Protein AF-A0A1D8MIN8-F1 (afdb_monomer_lite)

Foldseek 3Di:
DDFDADPVVRRRVVVVVVVVCVVVVPDPPPPPDPPQDPLNVVLQVQLVVLCVVLVCCCPPVVCPVSNVVSNVRSLVSNCSVVPDCDPVNVVCVVCVPPPPDD

InterPro domains:
  IPR025867 MnmE, helical domain [PF12631] (2-99)
  IPR027368 tRNA modification GTPase MnmE domain 2 [G3DSA:1.20.120.430] (31-102)
  IPR027417 P-loop containing nucleoside triphosphate hydrolase [G3DSA:3.40.50.300] (3-30)

Secondary structure (DSSP, 8-state):
------TTT-TTHHHHHHHHHHHTT--S--SS-----HHHHHHHHHHHHHHHHHHHHHHHH--HHHHHHHHHHHHHHHHHHH----HHHHHHHHHTTS----

pLDDT: mean 83.67, std 12.9, range [47.53, 98.25]

Sequence (102 aa):
SLIRLSARTGEGVDVLRDHLKQSMGFTSNMEGGFLARRRHLQALELAAQHLVQGKEQLVSAYAGELLAEELRQAQLALSEITGEFTSDDLLGRIFSSFCIGK

Structure (mmCIF, N/CA/C/O backbone):
data_AF-A0A1D8MIN8-F1
#
_entry.id   AF-A0A1D8MIN8-F1
#
loop_
_atom_site.group_PDB
_atom_site.id
_atom_site.type_symbol
_atom_site.label_atom_id
_atom_site.label_alt_id
_atom_site.label_comp_id
_atom_site.label_asym_id
_atom_site.label_entity_id
_atom_site.label_seq_id
_atom_site.pdbx_PDB_ins_code
_atom_site.Cartn_x
_atom_site.Cartn_y
_atom_site.Cartn_z
_atom_site.occupancy
_atom_site.B_iso_or_equiv
_atom_site.auth_seq_id
_atom_site.auth_comp_id
_atom_site.auth_asym_id
_atom_site.auth_atom_id
_atom_site.pdbx_PDB_model_num
ATOM 1 N N . SER A 1 1 ? -39.357 0.102 7.800 1.00 73.62 1 SER A N 1
ATOM 2 C CA . SER A 1 1 ? -40.010 -0.647 8.897 1.00 73.62 1 SER A CA 1
ATOM 3 C C . SER A 1 1 ? -40.394 0.330 9.990 1.00 73.62 1 SER A C 1
ATOM 5 O O . SER A 1 1 ? -39.594 1.215 10.265 1.00 73.62 1 SER A O 1
ATOM 7 N N . LEU A 1 2 ? -41.576 0.209 10.603 1.00 84.62 2 LEU A N 1
ATOM 8 C CA . LEU A 1 2 ? -41.952 1.011 11.775 1.00 84.62 2 LEU A CA 1
ATOM 9 C C . LEU A 1 2 ? -41.764 0.157 13.037 1.00 84.62 2 LEU A C 1
ATOM 11 O O . LEU A 1 2 ? -42.380 -0.900 13.140 1.00 84.62 2 LEU A O 1
ATOM 15 N N . ILE A 1 3 ? -40.928 0.606 13.977 1.00 89.81 3 ILE A N 1
ATOM 16 C CA . ILE A 1 3 ? -40.654 -0.093 15.243 1.00 89.81 3 ILE A CA 1
ATOM 17 C C . ILE A 1 3 ? -41.149 0.783 16.389 1.00 89.81 3 ILE A C 1
ATOM 19 O O . ILE A 1 3 ? -40.793 1.956 16.477 1.00 89.81 3 ILE A O 1
ATOM 23 N N . ARG A 1 4 ? -41.989 0.216 17.258 1.00 91.56 4 ARG A N 1
ATOM 24 C CA . ARG A 1 4 ? -42.453 0.869 18.487 1.00 91.56 4 ARG A CA 1
ATOM 25 C C . ARG A 1 4 ? -41.580 0.396 19.642 1.00 91.56 4 ARG A C 1
ATOM 27 O O . ARG A 1 4 ? -41.347 -0.802 19.766 1.00 91.56 4 ARG A O 1
ATOM 34 N N . LEU A 1 5 ? -41.108 1.328 20.463 1.00 95.25 5 LEU A N 1
ATOM 35 C CA . LEU A 1 5 ? -40.298 1.019 21.638 1.00 95.25 5 LEU A CA 1
ATOM 36 C C . LEU A 1 5 ? -40.541 2.020 22.767 1.00 95.25 5 LEU A C 1
ATOM 38 O O . LEU A 1 5 ? -41.004 3.137 22.535 1.00 95.25 5 LEU A O 1
ATOM 42 N N . SER A 1 6 ? -40.177 1.621 23.981 1.00 93.06 6 SER A N 1
ATOM 43 C CA . SER A 1 6 ? -40.215 2.443 25.187 1.00 93.06 6 SER A CA 1
ATOM 44 C C . SER A 1 6 ? -38.883 2.334 25.924 1.00 93.06 6 SER A C 1
ATOM 46 O O . SER A 1 6 ? -38.546 1.294 26.484 1.00 93.06 6 SER A O 1
ATOM 48 N N . ALA A 1 7 ? -38.130 3.435 25.978 1.00 87.94 7 ALA A N 1
ATOM 49 C CA . ALA A 1 7 ? -36.854 3.481 26.698 1.00 87.94 7 ALA A CA 1
ATOM 50 C C . ALA A 1 7 ? -37.025 3.335 28.222 1.00 87.94 7 ALA A C 1
ATOM 52 O O . ALA A 1 7 ? -36.114 2.881 28.905 1.00 87.94 7 ALA A O 1
ATOM 53 N N . ARG A 1 8 ? -38.198 3.702 28.757 1.00 90.12 8 ARG A N 1
ATOM 54 C CA . ARG A 1 8 ? -38.496 3.639 30.196 1.00 90.12 8 ARG A CA 1
ATOM 55 C C . ARG A 1 8 ? -38.805 2.220 30.672 1.00 90.12 8 ARG A C 1
ATOM 57 O O . ARG A 1 8 ? -38.459 1.878 31.795 1.00 90.12 8 ARG A O 1
ATOM 64 N N . THR A 1 9 ? -39.486 1.428 29.845 1.00 90.31 9 THR A N 1
ATOM 65 C CA . THR A 1 9 ? -39.859 0.038 30.168 1.00 90.31 9 THR A CA 1
ATOM 66 C C . THR A 1 9 ? -38.917 -0.987 29.534 1.00 90.31 9 THR A C 1
ATOM 68 O O . THR A 1 9 ? -38.981 -2.156 29.889 1.00 90.31 9 THR A O 1
ATOM 71 N N . GLY A 1 10 ? -38.048 -0.567 28.606 1.00 86.38 10 GLY A N 1
ATOM 72 C CA . GLY A 1 10 ? -37.142 -1.441 27.850 1.00 86.38 10 GLY A CA 1
ATOM 73 C C . GLY A 1 10 ? -37.821 -2.194 26.700 1.00 86.38 10 GLY A C 1
ATOM 74 O O . GLY A 1 10 ? -37.157 -2.882 25.926 1.00 86.38 10 GLY A O 1
ATOM 75 N N . GLU A 1 11 ? -39.136 -2.046 26.550 1.00 93.00 11 GLU A N 1
ATOM 76 C CA . GLU A 1 11 ? -39.926 -2.771 25.562 1.00 93.00 11 GLU A CA 1
ATOM 77 C C . GLU A 1 11 ? -39.562 -2.333 24.134 1.00 93.00 11 GLU A C 1
ATOM 79 O O . GLU A 1 11 ? -39.436 -1.141 23.845 1.00 93.00 11 GLU A O 1
ATOM 84 N N . GLY A 1 12 ? -39.366 -3.297 23.232 1.00 88.56 12 GLY A N 1
ATOM 85 C CA . GLY A 1 12 ? -39.043 -3.046 21.822 1.00 88.56 12 GLY A CA 1
ATOM 86 C C . GLY A 1 12 ? -37.585 -2.660 21.532 1.00 88.56 12 GLY A C 1
ATOM 87 O O . GLY A 1 12 ? -37.214 -2.543 20.364 1.00 88.56 12 GLY A O 1
ATOM 88 N N . VAL A 1 13 ? -36.731 -2.507 22.552 1.00 92.00 13 VAL A N 1
ATOM 89 C CA . VAL A 1 13 ? -35.305 -2.172 22.365 1.00 92.00 13 VAL A CA 1
ATOM 90 C C . VAL A 1 13 ? -34.544 -3.310 21.678 1.00 92.00 13 VAL A C 1
ATOM 92 O O . VAL A 1 13 ? -33.716 -3.055 20.804 1.00 92.00 13 VAL A O 1
ATOM 95 N N . ASP A 1 14 ? -34.841 -4.563 22.018 1.00 90.75 14 ASP A N 1
ATOM 96 C CA . ASP A 1 14 ? -34.198 -5.723 21.388 1.00 90.75 14 ASP A CA 1
ATOM 97 C C . ASP A 1 14 ? -34.613 -5.867 19.920 1.00 90.75 14 ASP A C 1
ATOM 99 O O . ASP A 1 14 ? -33.768 -6.074 19.051 1.00 90.75 14 ASP A O 1
ATOM 103 N N . VAL A 1 15 ? -35.891 -5.616 19.623 1.00 91.06 15 VAL A N 1
ATOM 104 C CA . VAL A 1 15 ? -36.425 -5.595 18.252 1.00 91.06 15 VAL A CA 1
ATOM 105 C C . VAL A 1 15 ? -35.729 -4.524 17.412 1.00 91.06 15 VAL A C 1
ATOM 107 O O . VAL A 1 15 ? -35.351 -4.780 16.269 1.00 91.06 15 VAL A O 1
ATOM 110 N N . LEU A 1 16 ? -35.504 -3.331 17.978 1.00 91.25 16 LEU A N 1
ATOM 111 C CA . LEU A 1 16 ? -34.711 -2.296 17.318 1.00 91.25 16 LEU A CA 1
ATOM 112 C C . LEU A 1 16 ? -33.271 -2.766 17.072 1.00 91.25 16 LEU A C 1
ATOM 114 O O . LEU A 1 16 ? -32.747 -2.581 15.975 1.00 91.25 16 LEU A O 1
ATOM 118 N N . ARG A 1 17 ? -32.631 -3.381 18.072 1.00 88.25 17 ARG A N 1
ATOM 119 C CA . ARG A 1 17 ? -31.241 -3.848 17.983 1.00 88.25 17 ARG A CA 1
ATOM 120 C C . ARG A 1 17 ? -31.063 -4.880 16.875 1.00 88.25 17 ARG A C 1
ATOM 122 O O . ARG A 1 17 ? -30.117 -4.779 16.097 1.00 88.25 17 ARG A O 1
ATOM 129 N N . ASP A 1 18 ? -31.970 -5.841 16.781 1.00 88.94 18 ASP A N 1
ATOM 130 C CA . ASP A 1 18 ? -31.890 -6.891 15.771 1.00 88.94 18 ASP A CA 1
ATOM 131 C C . ASP A 1 18 ? -32.233 -6.364 14.377 1.00 88.94 18 ASP A C 1
ATOM 133 O O . ASP A 1 18 ? -31.559 -6.714 13.408 1.00 88.94 18 ASP A O 1
ATOM 137 N N . HIS A 1 19 ? -33.173 -5.419 14.272 1.00 89.00 19 HIS A N 1
ATOM 138 C CA . HIS A 1 19 ? -33.431 -4.744 13.004 1.00 89.00 19 HIS A CA 1
ATOM 139 C C . HIS A 1 19 ? -32.223 -3.939 12.509 1.00 89.00 19 HIS A C 1
ATOM 141 O O . HIS A 1 19 ? -31.919 -3.951 11.314 1.00 89.00 19 HIS A O 1
ATOM 147 N N . LEU A 1 20 ? -31.507 -3.267 13.416 1.00 87.69 20 LEU A N 1
ATOM 148 C CA . LEU A 1 20 ? -30.280 -2.543 13.086 1.00 87.69 20 LEU A CA 1
ATOM 149 C C . LEU A 1 20 ? -29.177 -3.497 12.621 1.00 87.69 20 LEU A C 1
ATOM 151 O O . LEU A 1 20 ? -28.601 -3.251 11.564 1.00 87.69 20 LEU A O 1
ATOM 155 N N . LYS A 1 21 ? -28.942 -4.608 13.336 1.00 85.19 21 LYS A N 1
ATOM 156 C CA . LYS A 1 21 ? -27.987 -5.656 12.922 1.00 85.19 21 LYS A CA 1
ATOM 157 C C . LYS A 1 21 ? -28.291 -6.179 11.519 1.00 85.19 21 LYS A C 1
ATOM 159 O O . LYS A 1 21 ? -27.389 -6.323 10.700 1.00 85.19 21 LYS A O 1
ATOM 164 N N . GLN A 1 22 ? -29.562 -6.428 11.224 1.00 83.50 22 GLN A N 1
ATOM 165 C CA . GLN A 1 22 ? -29.973 -6.937 9.922 1.00 83.50 22 GLN A CA 1
ATOM 166 C C . GLN A 1 22 ? -29.810 -5.880 8.818 1.00 83.50 22 GLN A C 1
ATOM 168 O O . GLN A 1 22 ? -29.312 -6.187 7.739 1.00 83.50 22 GLN A O 1
ATOM 173 N N . SER A 1 23 ? -30.155 -4.621 9.108 1.00 83.00 23 SER A N 1
ATOM 174 C CA . SER A 1 23 ? -30.055 -3.506 8.153 1.00 83.00 23 SER A CA 1
ATOM 175 C C . SER A 1 23 ? -28.611 -3.133 7.818 1.00 83.00 23 SER A C 1
ATOM 177 O O . SER A 1 23 ? -28.323 -2.734 6.695 1.00 83.00 23 SER A O 1
ATOM 179 N N . MET A 1 24 ? -27.692 -3.275 8.775 1.00 79.56 24 MET A N 1
ATOM 180 C CA . MET A 1 24 ? -26.263 -3.016 8.571 1.00 79.56 24 MET A CA 1
ATOM 181 C C . MET A 1 24 ? -25.507 -4.215 7.973 1.00 79.56 24 MET A C 1
ATOM 183 O O . MET A 1 24 ? -24.288 -4.149 7.837 1.00 79.56 24 MET A O 1
ATOM 187 N N . GLY A 1 25 ? -26.201 -5.316 7.649 1.00 71.94 25 GLY A N 1
ATOM 188 C CA . GLY A 1 25 ? -25.573 -6.529 7.120 1.00 71.94 25 GLY A CA 1
ATOM 189 C C . GLY A 1 25 ? -24.639 -7.215 8.122 1.00 71.94 25 GLY A C 1
ATOM 190 O O . GLY A 1 25 ? -23.663 -7.848 7.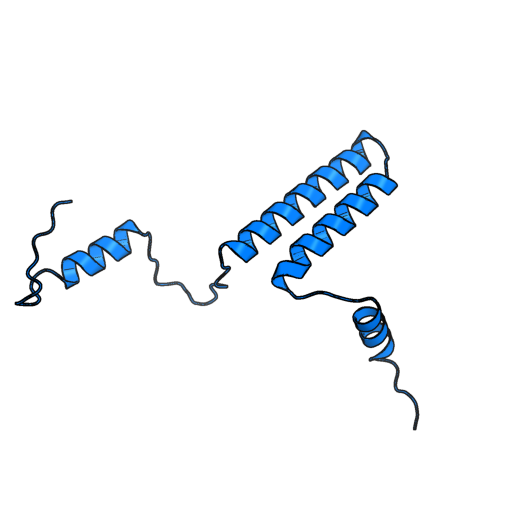722 1.00 71.94 25 GLY A O 1
ATOM 191 N N . PHE A 1 26 ? -24.907 -7.069 9.424 1.00 68.56 26 PHE A N 1
ATOM 192 C CA . PHE A 1 26 ? -24.081 -7.644 10.480 1.00 68.56 26 PHE A CA 1
ATOM 193 C C . PHE A 1 26 ? -24.124 -9.174 10.404 1.00 68.56 26 PHE A C 1
ATOM 195 O O . PHE A 1 26 ? -25.129 -9.803 10.730 1.00 68.56 26 PHE A O 1
ATOM 202 N N . THR A 1 27 ? -23.016 -9.775 9.985 1.00 65.38 27 THR A N 1
ATOM 203 C CA . THR A 1 27 ? -22.808 -11.223 9.980 1.00 65.38 27 THR A CA 1
ATOM 204 C C . THR A 1 27 ? -21.843 -11.573 11.110 1.00 65.38 27 THR A C 1
ATOM 206 O O . THR A 1 27 ? -20.794 -10.954 11.258 1.00 65.38 27 THR A O 1
ATOM 209 N N . SER A 1 28 ? -22.201 -12.552 11.948 1.00 60.44 28 SER A N 1
ATOM 210 C CA . SER A 1 28 ? -21.415 -12.930 13.139 1.00 60.44 28 SER A CA 1
ATOM 211 C C . SER A 1 28 ? -20.079 -13.623 12.813 1.00 60.44 28 SER A C 1
ATOM 213 O O . SER A 1 28 ? -19.346 -13.994 13.729 1.00 60.44 28 SER A O 1
ATOM 215 N N . ASN A 1 29 ? -19.743 -13.786 11.531 1.00 53.44 29 ASN A N 1
ATOM 216 C CA . ASN A 1 29 ? -18.480 -14.356 11.074 1.00 53.44 29 ASN A CA 1
ATOM 217 C C . ASN A 1 29 ? -17.384 -13.283 11.076 1.00 53.44 29 ASN A C 1
ATOM 219 O O . ASN A 1 29 ? -16.939 -12.824 10.028 1.00 53.44 29 ASN A O 1
ATOM 223 N N . MET A 1 30 ? -16.944 -12.890 12.270 1.00 53.53 30 MET A N 1
ATOM 224 C CA . MET A 1 30 ? -15.686 -12.161 12.462 1.00 53.53 30 MET A CA 1
ATOM 225 C C . MET A 1 30 ? -14.595 -13.061 13.066 1.00 53.53 30 MET A C 1
ATOM 227 O O . MET A 1 30 ? -13.726 -12.594 13.794 1.00 53.53 30 MET A O 1
ATOM 231 N N . GLU A 1 31 ? -14.582 -14.353 12.731 1.00 47.53 31 GLU A N 1
ATOM 232 C CA . GLU A 1 31 ? -13.346 -15.134 12.840 1.00 47.53 31 GLU A CA 1
ATOM 233 C C . GLU A 1 31 ? -12.424 -14.722 11.682 1.00 47.53 31 GLU A C 1
ATOM 235 O O . GLU A 1 31 ? -12.584 -15.160 10.547 1.00 47.53 31 GLU A O 1
ATOM 240 N N . GLY A 1 32 ? -11.503 -13.794 11.959 1.00 51.56 32 GLY A N 1
ATOM 241 C CA . GLY A 1 32 ? -10.460 -13.362 11.018 1.00 51.56 32 GLY A CA 1
ATOM 242 C C . GLY A 1 32 ? -10.647 -11.982 10.376 1.00 51.56 32 GLY A C 1
ATOM 243 O O . GLY A 1 32 ? -9.860 -11.605 9.510 1.00 51.56 32 GLY A O 1
ATOM 244 N N . GLY A 1 33 ? -11.648 -11.201 10.790 1.00 50.41 33 GLY A N 1
ATOM 245 C CA . GLY A 1 33 ? -11.902 -9.871 10.231 1.00 50.41 33 GLY A CA 1
ATOM 246 C C . GLY A 1 33 ? -10.830 -8.859 10.632 1.00 50.41 33 GLY A C 1
ATOM 247 O O . GLY A 1 33 ? -10.902 -8.267 11.707 1.00 50.41 33 GLY A O 1
ATOM 248 N N . PHE A 1 34 ? -9.843 -8.624 9.767 1.00 56.41 34 PHE A N 1
ATOM 249 C CA . PHE A 1 34 ? -8.949 -7.476 9.901 1.00 56.41 34 PHE A CA 1
ATOM 250 C C . PHE A 1 34 ? -9.809 -6.202 9.920 1.00 56.41 34 PHE A C 1
ATOM 252 O O . PHE A 1 34 ? -10.414 -5.837 8.912 1.00 56.41 34 PHE A O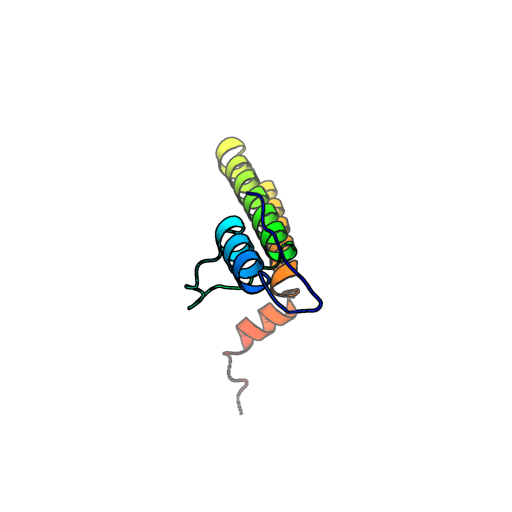 1
ATOM 259 N N . LEU A 1 35 ? -9.901 -5.537 11.078 1.00 61.12 35 LEU A N 1
ATOM 260 C CA . LEU A 1 35 ? -10.619 -4.271 11.267 1.00 61.12 35 LEU A CA 1
ATOM 261 C C . LEU A 1 35 ? -9.856 -3.138 10.559 1.00 61.12 35 LEU A C 1
ATOM 263 O O . LEU A 1 35 ? -9.231 -2.275 11.183 1.00 61.12 35 LEU A O 1
ATOM 267 N N . ALA A 1 36 ? -9.873 -3.150 9.225 1.00 65.50 36 ALA A N 1
ATOM 268 C CA . ALA A 1 36 ? -9.360 -2.059 8.420 1.00 65.50 36 ALA A CA 1
ATOM 269 C C . ALA A 1 36 ? -10.223 -0.821 8.680 1.00 65.50 36 ALA A C 1
ATOM 271 O O . ALA A 1 36 ? -11.393 -0.746 8.305 1.00 65.50 36 ALA A O 1
ATOM 272 N N . ARG A 1 37 ? -9.638 0.173 9.352 1.00 80.75 37 ARG A N 1
ATOM 273 C CA . ARG A 1 37 ? -10.256 1.494 9.483 1.00 80.75 37 ARG A CA 1
ATOM 274 C C . ARG A 1 3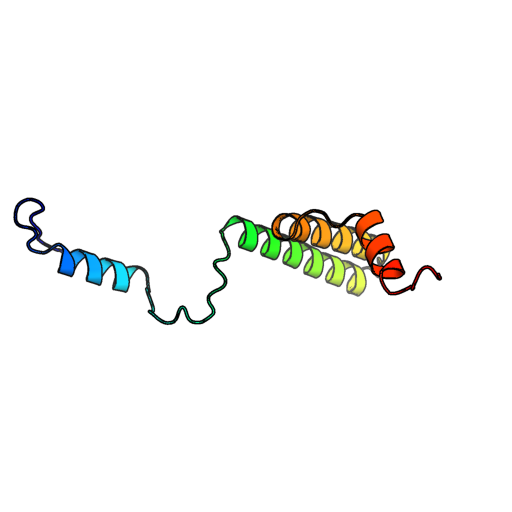7 ? -10.331 2.150 8.103 1.00 80.75 37 ARG A C 1
ATOM 276 O O . ARG A 1 37 ? -9.504 1.866 7.242 1.00 80.75 37 ARG A O 1
ATOM 283 N N . ARG A 1 38 ? -11.248 3.107 7.928 1.00 82.38 38 ARG A N 1
ATOM 284 C CA . ARG A 1 38 ? -11.415 3.872 6.675 1.00 82.38 38 ARG A CA 1
ATOM 285 C C . ARG A 1 38 ? -10.094 4.417 6.113 1.00 82.38 38 ARG A C 1
ATOM 287 O O . ARG A 1 38 ? -9.869 4.325 4.917 1.00 82.38 38 ARG A O 1
ATOM 294 N N . ARG A 1 39 ? -9.198 4.895 6.983 1.00 81.12 39 ARG A N 1
ATOM 295 C CA . ARG A 1 39 ? -7.851 5.354 6.601 1.00 81.12 39 ARG A CA 1
ATOM 296 C C . ARG A 1 39 ? -6.982 4.266 5.952 1.00 81.12 39 ARG A C 1
ATOM 298 O O . ARG A 1 39 ? -6.267 4.557 5.009 1.00 81.12 39 ARG A O 1
ATOM 305 N N . HIS A 1 40 ? -7.063 3.016 6.421 1.00 88.25 40 HIS A N 1
ATOM 306 C CA . HIS A 1 40 ? -6.286 1.915 5.846 1.00 88.25 40 HIS A CA 1
ATOM 307 C C . HIS A 1 40 ? -6.834 1.556 4.463 1.00 88.25 40 HIS A C 1
ATOM 309 O O . HIS A 1 40 ? -6.063 1.325 3.543 1.00 88.25 40 HIS A O 1
ATOM 315 N N . LEU A 1 41 ? -8.163 1.557 4.302 1.00 90.38 41 LEU A N 1
ATOM 316 C CA . LEU A 1 41 ? -8.795 1.333 2.999 1.00 90.38 41 LEU A CA 1
ATOM 317 C C . LEU A 1 41 ? -8.405 2.422 1.994 1.00 90.38 41 LEU A C 1
ATOM 319 O O . LEU A 1 41 ? -8.047 2.103 0.870 1.00 90.38 41 LEU A O 1
ATOM 323 N N . GLN A 1 42 ? -8.399 3.686 2.421 1.00 91.94 42 GLN A N 1
ATOM 324 C CA . GLN A 1 42 ? -7.981 4.809 1.582 1.00 91.94 42 GLN A CA 1
ATOM 325 C C . GLN A 1 42 ? -6.512 4.698 1.148 1.00 91.94 42 GLN A C 1
ATOM 327 O O . GLN A 1 42 ? -6.203 4.898 -0.021 1.00 91.94 42 GLN A O 1
ATOM 332 N N . ALA A 1 43 ? -5.614 4.352 2.072 1.00 92.69 43 ALA A N 1
ATOM 333 C CA . ALA A 1 43 ? -4.203 4.122 1.773 1.00 92.69 43 ALA A CA 1
ATOM 334 C C . ALA A 1 43 ? -3.995 2.970 0.769 1.00 92.69 43 ALA A C 1
ATOM 336 O O . ALA A 1 43 ? -3.219 3.106 -0.174 1.00 92.69 43 ALA A O 1
ATOM 337 N N . LEU A 1 44 ? -4.730 1.861 0.925 1.00 94.88 44 LEU A N 1
ATOM 338 C CA . LEU A 1 44 ? -4.705 0.742 -0.025 1.00 94.88 44 LEU A CA 1
ATOM 339 C C . LEU A 1 44 ? -5.244 1.138 -1.404 1.00 94.88 44 LEU A C 1
ATOM 341 O O . LEU A 1 44 ? -4.683 0.732 -2.418 1.00 94.88 44 LEU A O 1
ATOM 345 N N . GLU A 1 45 ? -6.316 1.927 -1.448 1.00 96.25 45 GLU A N 1
ATOM 346 C CA . GLU A 1 45 ? -6.917 2.399 -2.696 1.00 96.25 45 GLU A CA 1
ATOM 347 C C . GLU A 1 45 ? -5.971 3.337 -3.458 1.00 96.25 45 GLU A C 1
ATOM 349 O O . GLU A 1 45 ? -5.763 3.152 -4.656 1.00 96.25 45 GLU A O 1
ATOM 354 N N . LEU A 1 46 ? -5.321 4.271 -2.759 1.00 97.50 46 LEU A N 1
ATOM 355 C CA . LEU A 1 46 ? -4.285 5.137 -3.330 1.00 97.50 46 LEU A CA 1
ATOM 356 C C . LEU A 1 46 ? -3.094 4.329 -3.859 1.00 97.50 46 LEU A C 1
ATOM 358 O O . LEU A 1 46 ? -2.674 4.521 -4.998 1.00 97.50 46 LEU A O 1
ATOM 362 N N . ALA A 1 47 ? -2.581 3.380 -3.072 1.00 97.56 47 ALA A N 1
ATOM 363 C CA . ALA A 1 47 ? -1.486 2.518 -3.511 1.00 97.56 47 ALA A CA 1
ATOM 364 C C . ALA A 1 47 ? -1.860 1.718 -4.770 1.00 97.56 47 ALA A C 1
ATOM 366 O O . ALA A 1 47 ? -1.068 1.624 -5.707 1.00 97.56 47 ALA A O 1
ATOM 367 N N . ALA A 1 48 ? -3.081 1.180 -4.829 1.00 98.00 48 ALA A N 1
ATOM 368 C CA . ALA A 1 48 ? -3.573 0.461 -5.999 1.00 98.00 48 ALA A CA 1
ATOM 369 C C . ALA A 1 48 ? -3.671 1.360 -7.243 1.00 98.00 48 ALA A C 1
ATOM 371 O O . ALA A 1 48 ? -3.305 0.921 -8.332 1.00 98.00 48 ALA A O 1
ATOM 372 N N . GLN A 1 49 ? -4.118 2.611 -7.093 1.00 98.25 49 GLN A N 1
ATOM 373 C CA . GLN A 1 49 ? -4.177 3.579 -8.195 1.00 98.25 49 GLN A CA 1
ATOM 374 C C . GLN A 1 49 ? -2.788 3.848 -8.786 1.00 98.25 49 GLN A C 1
ATOM 376 O O . GLN A 1 49 ? -2.621 3.731 -10.000 1.00 98.25 49 GLN A O 1
ATOM 381 N N . HIS A 1 50 ? -1.788 4.107 -7.940 1.00 98.25 50 HIS A N 1
ATOM 382 C CA . HIS A 1 50 ? -0.404 4.304 -8.380 1.00 98.25 50 HIS A CA 1
ATOM 383 C C . HIS A 1 50 ? 0.166 3.065 -9.083 1.00 98.25 50 HIS A C 1
ATOM 385 O O . HIS A 1 50 ? 0.795 3.165 -10.132 1.00 98.25 50 HIS A O 1
ATOM 391 N N . LEU A 1 51 ? -0.121 1.857 -8.583 1.00 97.50 51 LEU A N 1
ATOM 392 C CA . LEU A 1 51 ? 0.314 0.620 -9.244 1.00 97.50 51 LEU A CA 1
ATOM 393 C C . LEU A 1 51 ? -0.296 0.443 -10.641 1.00 97.50 51 LEU A C 1
ATOM 395 O O . LEU A 1 51 ? 0.390 -0.007 -11.562 1.00 97.50 51 LEU A O 1
ATOM 399 N N . VAL A 1 52 ? -1.575 0.789 -10.812 1.00 97.44 52 VAL A N 1
ATOM 400 C CA . VAL A 1 52 ? -2.241 0.747 -12.122 1.00 97.44 52 VAL A CA 1
ATOM 401 C C . VAL A 1 52 ? -1.618 1.771 -13.069 1.00 97.44 52 VAL A C 1
ATOM 403 O O . VAL A 1 52 ? -1.243 1.403 -14.182 1.00 97.44 52 VAL A O 1
ATOM 406 N N . GLN A 1 53 ? -1.428 3.010 -12.612 1.00 95.88 53 GLN A N 1
ATOM 407 C CA . GLN A 1 53 ? -0.801 4.070 -13.404 1.00 95.88 53 GLN A CA 1
ATOM 408 C C . GLN A 1 53 ? 0.631 3.699 -13.803 1.00 95.88 53 GLN A C 1
ATOM 410 O O . GLN A 1 53 ? 0.968 3.730 -14.984 1.00 95.88 53 GLN A O 1
ATOM 415 N N . GLY A 1 54 ? 1.458 3.245 -12.859 1.00 95.62 54 GLY A N 1
ATOM 416 C CA . GLY A 1 54 ? 2.832 2.822 -13.131 1.00 95.62 54 GLY A CA 1
ATOM 417 C C . GLY A 1 54 ? 2.906 1.680 -14.143 1.00 95.62 54 GLY A C 1
ATOM 418 O O . GLY A 1 54 ? 3.744 1.698 -15.047 1.00 95.62 54 GLY A O 1
ATOM 419 N N . LYS A 1 55 ? 1.989 0.708 -14.056 1.00 94.75 55 LYS A N 1
ATOM 420 C CA . LYS A 1 55 ? 1.874 -0.368 -15.050 1.00 94.75 55 LYS A CA 1
ATOM 421 C C . LYS A 1 55 ? 1.524 0.178 -16.436 1.00 94.75 55 LYS A C 1
ATOM 423 O O . LYS A 1 55 ? 2.128 -0.252 -17.417 1.00 94.75 55 LYS A O 1
ATOM 428 N N . GLU A 1 56 ? 0.566 1.095 -16.534 1.00 94.00 56 GLU A N 1
ATOM 429 C CA . GLU A 1 56 ? 0.190 1.719 -17.808 1.00 94.00 56 GLU A CA 1
ATOM 430 C C . GLU A 1 56 ? 1.353 2.505 -18.423 1.00 94.00 56 GLU A C 1
ATOM 432 O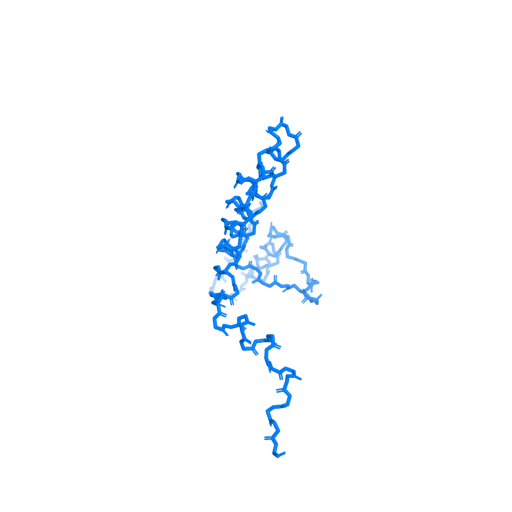 O . GLU A 1 56 ? 1.609 2.356 -19.620 1.00 94.00 56 GLU A O 1
ATOM 437 N N . GLN A 1 57 ? 2.101 3.262 -17.612 1.00 90.31 57 GLN A N 1
ATOM 438 C CA . GLN A 1 57 ? 3.290 4.005 -18.048 1.00 90.31 57 GLN A CA 1
ATOM 439 C C . GLN A 1 57 ? 4.408 3.072 -18.532 1.00 90.31 57 GLN A C 1
ATOM 441 O O . GLN A 1 57 ? 5.022 3.320 -19.572 1.00 90.31 57 GLN A O 1
ATOM 446 N N . LEU A 1 58 ? 4.642 1.959 -17.830 1.00 91.50 58 LEU A N 1
ATOM 447 C CA . LEU A 1 58 ? 5.626 0.962 -18.248 1.00 91.50 58 LEU A CA 1
ATOM 448 C C . LEU A 1 58 ? 5.246 0.319 -19.588 1.00 91.50 58 LEU A C 1
ATOM 450 O O . LEU A 1 58 ? 6.088 0.204 -20.472 1.00 91.50 58 LEU A O 1
ATOM 454 N N . VAL A 1 59 ? 3.995 -0.126 -19.732 1.00 92.12 59 VAL A N 1
ATOM 455 C CA . VAL A 1 59 ? 3.558 -0.913 -20.896 1.00 92.12 59 VAL A CA 1
ATOM 456 C C . VAL A 1 59 ? 3.329 -0.037 -22.128 1.00 92.12 59 VAL A C 1
ATOM 458 O O . VAL A 1 59 ? 3.641 -0.458 -23.239 1.00 92.12 59 VAL A O 1
ATOM 461 N N . SER A 1 60 ? 2.787 1.168 -21.947 1.00 88.00 60 SER A N 1
ATOM 462 C CA . SER A 1 60 ? 2.372 2.028 -23.063 1.00 88.00 60 SER A CA 1
ATOM 463 C C . SER A 1 60 ? 3.457 3.017 -23.475 1.00 88.00 60 SER A C 1
ATOM 465 O O . SER A 1 60 ? 3.628 3.277 -24.663 1.00 88.00 60 SER A O 1
ATOM 467 N N . ALA A 1 61 ? 4.190 3.569 -22.503 1.00 83.75 61 ALA A N 1
ATOM 468 C CA . ALA A 1 61 ? 5.186 4.612 -22.738 1.00 83.75 61 ALA A CA 1
ATOM 469 C C . ALA A 1 61 ? 6.634 4.114 -22.601 1.00 83.75 61 ALA A C 1
ATOM 471 O O . ALA A 1 61 ? 7.556 4.888 -22.847 1.00 83.75 61 ALA A O 1
ATOM 472 N N . TYR A 1 62 ? 6.851 2.847 -22.209 1.00 85.81 62 TYR A N 1
ATOM 473 C CA . TYR A 1 62 ? 8.178 2.291 -21.887 1.00 85.81 62 TYR A CA 1
ATOM 474 C C . TYR A 1 62 ? 8.957 3.155 -20.879 1.00 85.81 62 TYR A C 1
ATOM 476 O O . TYR A 1 62 ? 10.188 3.143 -20.829 1.00 85.81 62 TYR A O 1
ATOM 484 N N . ALA A 1 63 ? 8.230 3.911 -20.054 1.00 88.25 63 ALA A N 1
ATOM 485 C CA . ALA A 1 63 ? 8.785 4.921 -19.171 1.00 88.25 63 ALA A CA 1
ATOM 486 C C . ALA A 1 63 ? 9.090 4.311 -17.797 1.00 88.25 63 ALA A C 1
ATOM 488 O O . ALA A 1 63 ? 8.316 4.439 -16.847 1.00 88.25 63 ALA A O 1
ATOM 489 N N . GLY A 1 64 ? 10.234 3.630 -17.695 1.00 88.19 64 GLY A N 1
ATOM 490 C CA . GLY A 1 64 ? 10.679 2.999 -16.446 1.00 88.19 64 GLY A CA 1
ATOM 491 C C . GLY A 1 64 ? 10.862 3.985 -15.286 1.00 88.19 64 GLY A C 1
ATOM 492 O O . GLY A 1 64 ? 10.596 3.638 -14.139 1.00 88.19 64 GLY A O 1
ATOM 493 N N . GLU A 1 65 ? 11.247 5.229 -15.576 1.00 91.56 65 GLU A N 1
ATOM 494 C CA . GLU A 1 65 ? 11.395 6.286 -14.566 1.00 91.56 65 GLU A CA 1
ATOM 495 C C . GLU A 1 65 ? 10.046 6.710 -13.968 1.00 91.56 65 GLU A C 1
ATOM 497 O O . GLU A 1 65 ? 9.945 6.910 -12.759 1.00 91.56 65 GLU A O 1
ATOM 502 N N . LEU A 1 66 ? 8.987 6.767 -14.785 1.00 91.31 66 LEU A N 1
ATOM 503 C CA . LEU A 1 66 ? 7.636 7.060 -14.300 1.00 91.31 66 LEU A CA 1
ATOM 504 C C . LEU A 1 66 ? 7.097 5.908 -13.454 1.00 91.31 66 LEU A C 1
ATOM 506 O O . LEU A 1 66 ? 6.536 6.147 -12.391 1.00 91.31 66 LEU A O 1
ATOM 510 N N . LEU A 1 67 ? 7.336 4.656 -13.862 1.00 94.56 67 LEU A N 1
ATOM 511 C CA . LEU A 1 67 ? 7.021 3.502 -13.018 1.00 94.56 67 LEU A CA 1
ATOM 512 C C . LEU A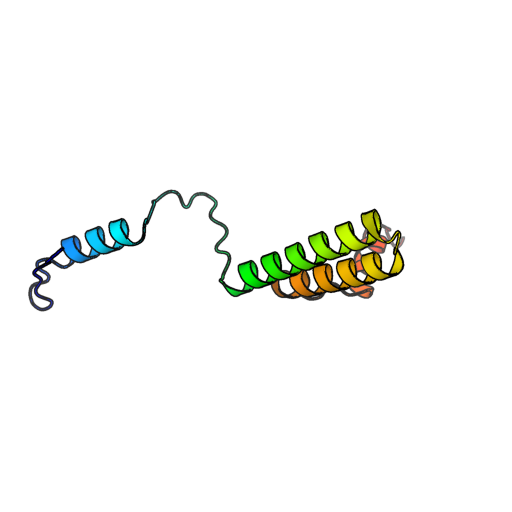 1 67 ? 7.722 3.591 -11.656 1.00 94.56 67 LEU A C 1
ATOM 514 O O . LEU A 1 67 ? 7.103 3.298 -10.637 1.00 94.56 67 LEU A O 1
ATOM 518 N N . ALA A 1 68 ? 9.005 3.957 -11.632 1.00 93.75 68 ALA A N 1
ATOM 519 C CA . ALA A 1 68 ? 9.759 4.059 -10.388 1.00 93.75 68 ALA A CA 1
ATOM 520 C C . ALA A 1 68 ? 9.147 5.099 -9.434 1.00 93.75 68 ALA A C 1
ATOM 522 O O . ALA A 1 68 ? 9.026 4.829 -8.238 1.00 93.75 68 ALA A O 1
ATOM 523 N N . GLU A 1 69 ? 8.703 6.245 -9.955 1.00 95.81 69 GLU A N 1
ATOM 524 C CA . GLU A 1 69 ? 8.008 7.254 -9.152 1.00 95.81 69 GLU A CA 1
ATOM 525 C C . GLU A 1 69 ? 6.638 6.761 -8.661 1.00 95.81 69 GLU A C 1
ATOM 527 O O . GLU A 1 69 ? 6.330 6.904 -7.479 1.00 95.81 69 GLU A O 1
ATOM 532 N N . GLU A 1 70 ? 5.844 6.102 -9.507 1.00 97.25 70 GLU A N 1
ATOM 533 C CA . GLU A 1 70 ? 4.554 5.526 -9.097 1.00 97.25 70 GLU A CA 1
ATOM 534 C C . GLU A 1 70 ? 4.717 4.461 -7.998 1.00 97.25 70 GLU A C 1
ATOM 536 O O . GLU A 1 70 ? 3.964 4.427 -7.023 1.00 97.25 70 GLU A O 1
ATOM 541 N N . LEU A 1 71 ? 5.755 3.622 -8.085 1.00 95.94 71 LEU A N 1
ATOM 542 C CA . LEU A 1 71 ? 6.087 2.656 -7.033 1.00 95.94 71 LEU A CA 1
ATOM 543 C C . LEU A 1 71 ? 6.478 3.345 -5.720 1.00 95.94 71 LEU A C 1
ATOM 545 O O . LEU A 1 71 ? 6.101 2.870 -4.645 1.00 95.94 71 LEU A O 1
ATOM 549 N N . ARG A 1 72 ? 7.194 4.472 -5.792 1.00 94.69 72 ARG A N 1
ATOM 550 C CA . ARG A 1 72 ? 7.532 5.284 -4.617 1.00 94.69 72 ARG A CA 1
ATOM 551 C C . ARG A 1 72 ? 6.272 5.841 -3.955 1.00 94.69 72 ARG A C 1
ATOM 553 O O . ARG A 1 72 ? 6.127 5.729 -2.741 1.00 94.69 72 ARG A O 1
ATOM 560 N N . GLN A 1 73 ? 5.333 6.376 -4.735 1.00 96.94 73 GLN A N 1
ATOM 561 C CA . GLN A 1 73 ? 4.055 6.874 -4.214 1.00 96.94 73 GLN A CA 1
ATOM 562 C C . GLN A 1 73 ? 3.210 5.758 -3.589 1.00 96.94 73 GLN A C 1
ATOM 564 O O . GLN A 1 73 ? 2.668 5.927 -2.494 1.00 96.94 73 GLN A O 1
ATOM 569 N N . ALA A 1 74 ? 3.157 4.584 -4.224 1.00 96.25 74 ALA A N 1
ATOM 570 C CA . ALA A 1 74 ? 2.467 3.425 -3.666 1.00 96.25 74 ALA A CA 1
ATOM 571 C C . ALA A 1 74 ? 3.065 3.000 -2.312 1.00 96.25 74 ALA A C 1
ATOM 573 O O . ALA A 1 74 ? 2.326 2.713 -1.369 1.00 96.25 74 ALA A O 1
ATOM 574 N N . GLN A 1 75 ? 4.395 3.005 -2.183 1.00 94.06 75 GLN A N 1
ATOM 575 C CA . GLN A 1 75 ? 5.082 2.691 -0.928 1.00 94.06 75 GLN A CA 1
ATOM 576 C C . GLN A 1 75 ? 4.797 3.723 0.174 1.00 94.06 75 GLN A C 1
ATOM 578 O O . GLN A 1 75 ? 4.562 3.331 1.321 1.00 94.06 75 GLN A O 1
ATOM 583 N N . LEU A 1 76 ? 4.749 5.016 -0.155 1.00 93.44 76 LEU A N 1
ATOM 584 C CA . LEU A 1 76 ? 4.378 6.064 0.801 1.00 93.44 76 LEU A CA 1
ATOM 585 C C . LEU A 1 76 ? 2.940 5.889 1.300 1.00 93.44 76 LEU A C 1
ATOM 587 O O . LEU A 1 76 ? 2.703 5.913 2.506 1.00 93.44 76 LEU A O 1
ATOM 591 N N . ALA A 1 77 ? 1.992 5.620 0.398 1.00 94.12 77 ALA A N 1
ATOM 592 C CA . ALA A 1 77 ? 0.603 5.365 0.772 1.00 94.12 77 ALA A CA 1
ATOM 593 C C . ALA A 1 77 ? 0.472 4.148 1.706 1.00 94.12 77 ALA A C 1
ATOM 595 O O . ALA A 1 77 ? -0.271 4.193 2.682 1.00 94.12 77 ALA A O 1
ATOM 596 N N . LEU A 1 78 ? 1.227 3.072 1.465 1.00 93.44 78 LEU A N 1
ATOM 597 C CA . LEU A 1 78 ? 1.235 1.901 2.352 1.00 93.44 78 LEU A CA 1
ATOM 598 C C . LEU A 1 78 ? 1.889 2.184 3.714 1.00 93.44 78 LEU A C 1
ATOM 600 O O . LEU A 1 78 ? 1.461 1.617 4.723 1.00 93.44 78 LEU A O 1
ATOM 604 N N . SER A 1 79 ? 2.866 3.092 3.762 1.00 91.56 79 SER A N 1
ATOM 605 C CA . SER A 1 79 ? 3.554 3.489 4.998 1.00 91.56 79 SER A CA 1
ATOM 606 C C . SER A 1 79 ? 2.619 4.187 5.997 1.00 91.56 79 SER A C 1
ATOM 608 O O . SER A 1 79 ? 2.820 4.074 7.203 1.00 91.56 79 SER A O 1
ATOM 610 N N . GLU A 1 80 ? 1.517 4.794 5.543 1.00 86.19 80 GLU A N 1
ATOM 611 C CA . GLU A 1 80 ? 0.442 5.296 6.424 1.00 86.19 80 GLU A CA 1
ATOM 612 C C . GLU A 1 80 ? -0.231 4.187 7.260 1.00 86.19 80 GLU A C 1
ATOM 614 O O . GLU A 1 80 ? -0.845 4.448 8.300 1.00 86.19 80 GLU A O 1
ATOM 619 N N . ILE A 1 81 ? -0.147 2.931 6.809 1.00 87.38 81 ILE A N 1
ATOM 620 C CA . ILE A 1 81 ? -0.719 1.770 7.502 1.00 87.38 81 ILE A CA 1
ATOM 621 C C . ILE A 1 81 ? 0.323 1.118 8.409 1.00 87.38 81 ILE A C 1
ATOM 623 O O . ILE A 1 81 ? 0.009 0.763 9.547 1.00 87.38 81 ILE A O 1
ATOM 627 N N . THR A 1 82 ? 1.541 0.926 7.900 1.00 84.38 82 THR A N 1
ATOM 628 C CA . THR A 1 82 ? 2.592 0.140 8.564 1.00 84.38 82 THR A CA 1
ATOM 629 C C . THR A 1 82 ? 3.539 0.969 9.427 1.00 84.38 82 THR A C 1
ATOM 631 O O . THR A 1 82 ? 4.266 0.391 10.230 1.00 84.38 82 THR A O 1
ATOM 634 N N . GLY A 1 83 ? 3.524 2.296 9.286 1.00 79.69 83 GLY A N 1
ATOM 635 C CA . GLY A 1 83 ? 4.615 3.169 9.712 1.00 79.69 83 GLY A CA 1
ATOM 636 C C . GLY A 1 83 ? 5.657 3.340 8.602 1.00 79.69 83 GLY A C 1
ATOM 637 O O . GLY A 1 83 ? 5.694 2.560 7.644 1.00 79.69 83 GLY A O 1
ATOM 638 N N . GLU A 1 84 ? 6.482 4.378 8.731 1.00 77.81 84 GLU A N 1
ATOM 639 C CA . GLU A 1 84 ? 7.581 4.663 7.806 1.00 77.81 84 GLU A CA 1
ATOM 640 C C . GLU A 1 84 ? 8.636 3.552 7.877 1.00 77.81 84 GLU A C 1
ATOM 642 O O . GLU A 1 84 ? 9.056 3.157 8.963 1.00 77.81 84 GLU A O 1
ATOM 647 N N . PHE A 1 85 ? 9.040 3.034 6.715 1.00 70.56 85 PHE A N 1
ATOM 648 C CA . PHE A 1 85 ? 10.144 2.086 6.591 1.00 70.56 85 PHE A CA 1
ATOM 649 C C . PHE A 1 85 ? 11.346 2.828 6.020 1.00 70.56 85 PHE A C 1
ATOM 651 O O . PHE A 1 85 ? 11.378 3.165 4.834 1.00 70.56 85 PHE A O 1
ATOM 658 N N . THR A 1 86 ? 12.302 3.128 6.887 1.00 79.00 86 THR A N 1
ATOM 659 C CA . THR A 1 86 ? 13.458 3.960 6.567 1.00 79.00 86 THR A CA 1
ATOM 660 C C . THR A 1 86 ? 14.584 3.142 5.937 1.00 79.00 86 THR A C 1
ATOM 662 O O . THR A 1 86 ? 14.625 1.910 6.004 1.00 79.00 86 THR A O 1
ATOM 665 N N . SER A 1 87 ? 15.554 3.836 5.342 1.00 79.31 87 SER A N 1
ATOM 666 C CA . SER A 1 87 ? 16.795 3.206 4.881 1.00 79.31 87 SER A CA 1
ATOM 667 C C . SER A 1 87 ? 17.529 2.481 6.016 1.00 79.31 87 SER A C 1
ATOM 669 O O . SER A 1 87 ? 18.107 1.424 5.779 1.00 79.31 87 SER A O 1
ATOM 671 N N . ASP A 1 88 ? 17.463 2.996 7.246 1.00 77.56 88 ASP A N 1
ATOM 672 C CA . ASP A 1 88 ? 18.066 2.354 8.419 1.00 77.56 88 ASP A CA 1
ATOM 673 C C . ASP A 1 88 ? 17.328 1.069 8.810 1.00 77.56 88 ASP A C 1
ATOM 675 O O . ASP A 1 88 ? 17.978 0.081 9.148 1.00 77.56 88 ASP A O 1
ATOM 679 N N . ASP A 1 89 ? 15.998 1.020 8.680 1.00 79.25 89 ASP A N 1
ATOM 680 C CA . ASP A 1 89 ? 15.223 -0.212 8.893 1.00 79.25 89 ASP A CA 1
ATOM 681 C C . ASP A 1 89 ? 15.590 -1.286 7.861 1.00 79.25 89 ASP A C 1
ATOM 683 O O . ASP A 1 89 ? 15.709 -2.475 8.183 1.00 79.25 89 ASP A O 1
ATOM 687 N N . LEU A 1 90 ? 15.821 -0.868 6.612 1.00 77.25 90 LEU A N 1
ATOM 688 C CA . LEU A 1 90 ? 16.283 -1.752 5.547 1.00 77.25 90 LEU A CA 1
ATOM 689 C C . LEU A 1 90 ? 17.684 -2.295 5.836 1.00 77.25 90 LEU A C 1
ATOM 691 O O . LEU A 1 90 ? 17.893 -3.507 5.759 1.00 77.25 90 LEU A O 1
ATOM 695 N N . LEU A 1 91 ? 18.635 -1.422 6.180 1.00 81.56 91 LEU A N 1
ATOM 696 C CA . LEU A 1 91 ? 20.005 -1.819 6.510 1.00 81.56 91 LEU A CA 1
ATOM 697 C C . LEU A 1 91 ? 20.021 -2.712 7.751 1.00 81.56 91 LEU A C 1
ATOM 699 O O . LEU A 1 91 ? 20.632 -3.779 7.729 1.00 81.56 91 LEU A O 1
ATOM 703 N N . GLY A 1 92 ? 19.274 -2.342 8.790 1.00 80.06 92 GLY A N 1
ATOM 704 C CA . GLY A 1 92 ? 19.079 -3.146 9.989 1.00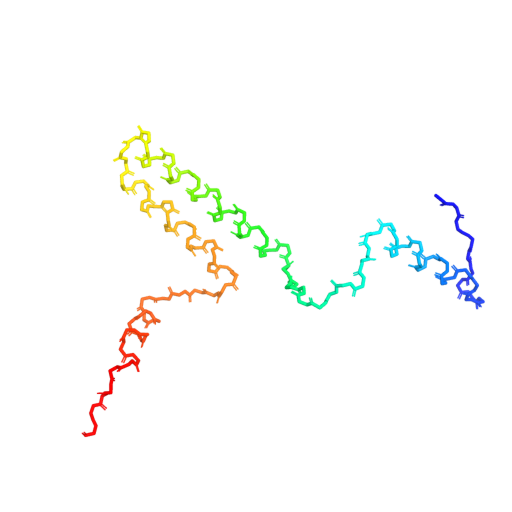 80.06 92 GLY A CA 1
ATOM 705 C C . GLY A 1 92 ? 18.564 -4.541 9.655 1.00 80.06 92 GLY A C 1
ATOM 706 O O . GLY A 1 92 ? 19.092 -5.519 10.169 1.00 80.06 92 GLY A O 1
ATOM 707 N N . ARG A 1 93 ? 17.609 -4.673 8.727 1.00 79.00 93 ARG A N 1
ATOM 708 C CA . ARG A 1 93 ? 17.088 -5.977 8.292 1.00 79.00 93 ARG A CA 1
ATOM 709 C C . ARG A 1 93 ? 18.090 -6.778 7.459 1.00 79.00 93 ARG A C 1
ATOM 711 O O . ARG A 1 93 ? 18.240 -7.969 7.720 1.00 79.00 93 ARG A O 1
ATOM 718 N N . ILE A 1 94 ? 18.792 -6.151 6.513 1.00 79.38 94 ILE A N 1
ATOM 719 C CA . ILE A 1 94 ? 19.843 -6.800 5.706 1.00 79.38 94 ILE A CA 1
ATOM 720 C C . ILE A 1 94 ? 20.966 -7.322 6.612 1.00 79.38 94 ILE A C 1
ATOM 722 O O . ILE A 1 94 ? 21.435 -8.443 6.425 1.00 79.38 94 ILE A O 1
ATOM 726 N N . PHE A 1 95 ? 21.359 -6.538 7.618 1.00 78.88 95 PHE A N 1
ATOM 727 C CA . PHE A 1 95 ? 22.442 -6.878 8.538 1.00 78.88 95 PHE A CA 1
ATOM 728 C C . PHE A 1 95 ? 21.990 -7.654 9.784 1.00 78.88 95 PHE A C 1
ATOM 730 O O . PHE A 1 95 ? 22.835 -8.230 10.462 1.00 78.88 95 PHE A O 1
ATOM 737 N N . SER A 1 96 ? 20.683 -7.772 10.053 1.00 74.06 96 SER A N 1
ATOM 738 C CA . SER A 1 96 ? 20.143 -8.507 11.216 1.00 74.06 96 SER A CA 1
ATOM 739 C C . SER A 1 96 ? 20.496 -9.997 11.221 1.00 74.06 96 SER A C 1
ATOM 741 O O . SER A 1 96 ? 20.573 -10.612 12.281 1.00 74.06 96 SER A O 1
ATOM 743 N N . SER A 1 97 ? 20.733 -10.580 10.044 1.00 66.12 97 SER A N 1
ATOM 744 C CA . SER A 1 97 ? 21.161 -11.970 9.875 1.00 66.12 97 SER A CA 1
ATOM 745 C C . SER A 1 97 ? 22.680 -12.143 9.820 1.00 66.12 97 SER A C 1
ATOM 747 O O . SER A 1 97 ? 23.159 -13.275 9.771 1.00 66.12 97 SER A O 1
ATOM 749 N N . PHE A 1 98 ? 23.453 -11.053 9.815 1.00 72.38 98 PHE A N 1
ATOM 750 C CA . PHE A 1 98 ? 24.903 -11.130 9.929 1.00 72.38 98 PHE A CA 1
ATOM 751 C C . PHE A 1 98 ? 25.249 -11.164 11.413 1.00 72.38 98 PHE A C 1
ATOM 753 O O . PHE A 1 98 ? 25.168 -10.153 12.108 1.00 72.38 98 PHE A O 1
ATOM 760 N N . CYS A 1 99 ? 25.636 -12.338 11.914 1.00 66.75 99 CYS A N 1
ATOM 761 C CA . CYS A 1 99 ? 26.269 -12.435 13.221 1.00 66.75 99 CYS A CA 1
ATOM 762 C C . CYS A 1 99 ? 27.497 -11.514 13.218 1.00 66.75 99 CYS A C 1
ATOM 764 O O . CYS A 1 99 ? 28.519 -11.849 12.617 1.00 66.75 99 CYS A O 1
ATOM 766 N N . ILE A 1 100 ? 27.404 -10.355 13.874 1.00 59.00 100 ILE A N 1
ATOM 767 C CA . ILE A 1 100 ? 28.586 -9.587 14.256 1.00 59.00 100 ILE A CA 1
ATOM 768 C C . ILE A 1 100 ? 29.338 -10.503 15.219 1.00 59.00 100 ILE A C 1
ATOM 770 O O . ILE A 1 100 ? 28.845 -10.807 16.306 1.00 59.00 100 ILE A O 1
ATOM 774 N N . GLY A 1 101 ? 30.459 -11.046 14.749 1.00 62.19 101 GLY A N 1
ATOM 775 C CA . GLY A 1 101 ? 31.248 -12.028 15.477 1.00 62.19 101 GLY A CA 1
ATOM 776 C C . GLY A 1 101 ? 31.556 -11.574 16.904 1.00 62.19 101 GLY A C 1
ATOM 777 O O . GLY A 1 101 ? 31.952 -10.430 17.132 1.00 62.19 101 GLY A O 1
ATOM 778 N N . LYS A 1 102 ? 31.371 -12.500 17.848 1.00 50.19 102 LYS A N 1
ATOM 779 C CA . LYS A 1 102 ? 32.292 -12.620 18.979 1.00 50.19 102 LYS A CA 1
ATOM 780 C C . LYS A 1 102 ? 33.620 -13.168 18.477 1.00 50.19 102 LYS A C 1
ATOM 782 O O . LYS A 1 102 ? 33.571 -14.001 17.543 1.00 50.19 102 LYS A O 1
#

Radius of gyration: 24.45 Å; chains: 1; bounding box: 75×22×53 Å

Organism: Serratia marcescens (NCBI:txid615)